Protein AF-L1I9X5-F1 (afdb_monomer)

Mean predicted aligned error: 17.19 Å

Radius of gyration: 23.38 Å; Cα contacts (8 Å, |Δi|>4): 121; chains: 1; bounding box: 49×60×62 Å

Solvent-accessible surface area (backbone atoms only — not comparable to full-atom values): 6586 Å² total; per-residue (Å²): 136,89,91,83,84,84,85,82,91,78,90,83,82,86,79,76,81,78,78,80,74,79,77,68,66,89,67,65,77,77,73,73,78,76,80,73,88,68,88,59,100,58,91,72,72,56,69,23,72,33,54,50,37,96,92,40,75,29,11,62,46,46,54,57,66,91,63,30,30,30,64,78,16,38,64,35,89,63,37,47,69,44,80,54,93,49,21,24,53,46,43,73,55,74,70,80,83,126

Structure (mmCIF, N/CA/C/O backbone):
data_AF-L1I9X5-F1
#
_entry.id   AF-L1I9X5-F1
#
loop_
_atom_site.group_PDB
_atom_site.id
_atom_site.type_symbol
_atom_site.label_atom_id
_atom_site.label_alt_id
_atom_site.label_comp_id
_atom_site.label_asym_id
_atom_site.label_entity_id
_atom_site.label_seq_id
_atom_site.pdbx_PDB_ins_code
_atom_site.Cartn_x
_atom_site.Cartn_y
_atom_site.Cartn_z
_atom_site.occupancy
_atom_site.B_iso_or_equiv
_atom_site.auth_seq_id
_atom_site.auth_comp_id
_atom_site.auth_asym_id
_atom_site.auth_atom_id
_atom_site.pdbx_PDB_model_num
ATOM 1 N N . MET A 1 1 ? -40.806 32.768 44.819 1.00 47.41 1 MET A N 1
ATOM 2 C CA . MET A 1 1 ? -40.162 31.439 44.839 1.00 47.41 1 MET A CA 1
ATOM 3 C C . MET A 1 1 ? -39.166 31.407 43.680 1.00 47.41 1 MET A C 1
ATOM 5 O O . MET A 1 1 ? -39.584 31.566 42.547 1.00 47.41 1 MET A O 1
ATOM 9 N N . THR A 1 2 ? -37.876 31.384 44.045 1.00 44.44 2 THR A N 1
ATOM 10 C CA . THR A 1 2 ? -36.617 31.175 43.283 1.00 44.44 2 THR A CA 1
ATOM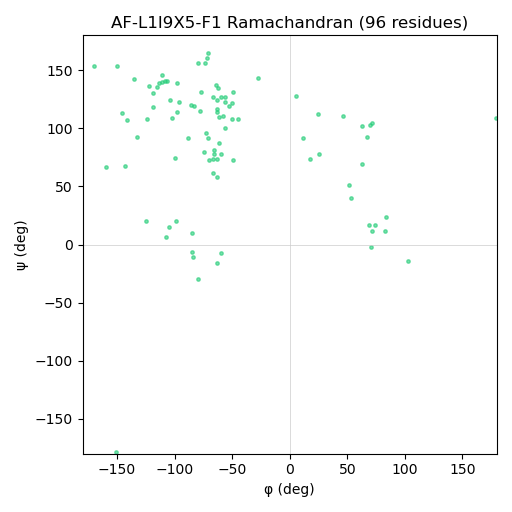 11 C C . THR A 1 2 ? -36.358 31.894 41.948 1.00 44.44 2 THR A C 1
ATOM 13 O O . THR A 1 2 ? -36.882 31.512 40.909 1.00 44.44 2 THR A O 1
ATOM 16 N N . GLY A 1 3 ? -35.397 32.827 41.972 1.00 42.06 3 GLY A N 1
ATOM 17 C CA . GLY A 1 3 ? -34.722 33.376 40.791 1.00 42.06 3 GLY A CA 1
ATOM 18 C C . GLY A 1 3 ? -33.374 34.019 41.147 1.00 42.06 3 GLY A C 1
ATOM 19 O O . GLY A 1 3 ? -33.226 35.230 41.069 1.00 42.06 3 GLY A O 1
ATOM 20 N N . LEU A 1 4 ? -32.411 33.209 41.587 1.00 59.03 4 LEU A N 1
ATOM 21 C CA . LEU A 1 4 ? -30.969 33.505 41.573 1.00 59.03 4 LEU A CA 1
ATOM 22 C C . LEU A 1 4 ? -30.389 32.394 40.672 1.00 59.03 4 LEU A C 1
ATOM 24 O O . LEU A 1 4 ? -30.792 31.248 40.837 1.00 59.03 4 LEU A O 1
ATOM 28 N N . THR A 1 5 ? -29.555 32.633 39.660 1.00 49.72 5 THR A N 1
ATOM 29 C CA . THR A 1 5 ? -28.151 33.033 39.802 1.00 49.72 5 THR A CA 1
ATOM 30 C C . THR A 1 5 ? -27.529 33.465 38.454 1.00 49.72 5 THR A C 1
ATOM 32 O O . THR A 1 5 ? -27.897 32.969 37.395 1.00 49.72 5 THR A O 1
ATOM 35 N N . SER A 1 6 ? -26.514 34.335 38.566 1.00 50.72 6 SER A N 1
ATOM 36 C CA . SER A 1 6 ? -25.302 34.485 37.728 1.00 50.72 6 SER A CA 1
ATOM 37 C C . SER A 1 6 ? -25.431 35.027 36.296 1.00 50.72 6 SER A C 1
ATOM 39 O O . SER A 1 6 ? -25.861 34.336 35.384 1.00 50.72 6 SER A O 1
ATOM 41 N N . SER A 1 7 ? -25.098 36.295 36.033 1.00 53.25 7 SER A N 1
ATOM 42 C CA . SER A 1 7 ? -23.752 36.921 36.010 1.00 53.25 7 SER A CA 1
ATOM 43 C C . SER A 1 7 ? -22.861 36.515 34.823 1.00 53.25 7 SER A C 1
ATOM 45 O O . SER A 1 7 ? -22.220 35.472 34.832 1.00 53.25 7 SER A O 1
ATOM 47 N N . SER A 1 8 ? -22.748 37.460 33.882 1.00 52.72 8 SER A N 1
ATOM 48 C CA . SER A 1 8 ? -21.502 37.966 33.278 1.00 52.72 8 SER A CA 1
ATOM 49 C C . SER A 1 8 ? -20.586 37.036 32.464 1.00 52.72 8 SER A C 1
ATOM 51 O O . SER A 1 8 ? -19.713 36.350 32.986 1.00 52.72 8 SER A O 1
ATOM 53 N N . SER A 1 9 ? -20.708 37.189 31.140 1.00 61.41 9 SER A N 1
ATOM 54 C CA . SER A 1 9 ? -19.649 37.356 30.129 1.00 61.41 9 SER A CA 1
ATOM 55 C C . SER A 1 9 ? -18.239 36.831 30.426 1.00 61.41 9 SER A C 1
ATOM 57 O O . SER A 1 9 ? -17.484 37.497 31.131 1.00 61.41 9 SER A O 1
ATOM 59 N N . ARG A 1 10 ? -17.802 35.792 29.692 1.00 59.19 10 ARG A N 1
ATOM 60 C CA . ARG A 1 10 ? -16.430 35.687 29.152 1.00 59.19 10 ARG A CA 1
ATOM 61 C C . ARG A 1 10 ? -16.438 34.982 27.787 1.00 59.19 10 ARG A C 1
ATOM 63 O O . ARG A 1 10 ? -16.809 33.823 27.676 1.00 59.19 10 ARG A O 1
ATOM 70 N N . PHE A 1 11 ? -16.082 35.759 26.763 1.00 50.59 11 PHE A N 1
ATOM 71 C CA . PHE A 1 11 ? -15.242 35.422 25.609 1.00 50.59 11 PHE A CA 1
ATOM 72 C C . PHE A 1 11 ? -14.797 33.956 25.496 1.00 50.59 11 PHE A C 1
ATOM 74 O O . PHE A 1 11 ? -14.199 33.469 26.436 1.00 50.59 11 PHE A O 1
ATOM 81 N N . PHE A 1 12 ? -15.021 33.310 24.343 1.00 48.09 12 PHE A N 1
ATOM 82 C CA . PHE A 1 12 ? -14.001 32.658 23.495 1.00 48.09 12 PHE A CA 1
ATOM 83 C C . PHE A 1 12 ? -14.678 32.000 22.262 1.00 48.09 12 PHE A C 1
ATOM 85 O O . PHE A 1 12 ? -15.355 30.986 22.357 1.00 48.09 12 PHE A O 1
ATOM 92 N N . LEU A 1 13 ? -14.457 32.608 21.086 1.00 59.03 13 LEU A N 1
ATOM 93 C CA . LEU A 1 13 ? -14.263 31.937 19.785 1.00 59.03 13 LEU A CA 1
ATOM 94 C C . LEU A 1 13 ? -15.415 31.090 19.187 1.00 59.03 13 LEU A C 1
ATOM 96 O O . LEU A 1 13 ? -15.269 29.898 18.956 1.00 59.03 13 LEU A O 1
ATOM 100 N N . TRP A 1 14 ? -16.508 31.727 18.748 1.00 49.06 14 TRP A N 1
ATOM 101 C CA . TRP A 1 14 ? -17.481 31.107 17.819 1.00 49.06 14 TRP A CA 1
ATOM 102 C C . TRP A 1 14 ? -17.118 31.229 16.320 1.00 49.06 14 TRP A C 1
ATOM 104 O O . TRP A 1 14 ? -17.948 30.957 15.448 1.00 49.06 14 TRP A O 1
ATOM 114 N N . LYS A 1 15 ? -15.902 31.683 15.977 1.00 53.12 15 LYS A N 1
ATOM 115 C CA . LYS A 1 15 ? -15.484 31.819 14.573 1.00 53.12 15 LYS A CA 1
ATOM 116 C C . LYS A 1 15 ? -15.110 30.441 14.010 1.00 53.12 15 LYS A C 1
ATOM 118 O O . LYS A 1 15 ? -14.143 29.833 14.441 1.00 53.12 15 LYS A O 1
ATOM 123 N N . THR A 1 16 ? -15.922 30.020 13.036 1.00 57.66 16 THR A N 1
ATOM 124 C CA . THR A 1 16 ? -15.806 28.863 12.128 1.00 57.66 16 THR A CA 1
ATOM 125 C C . THR A 1 16 ? -15.916 27.475 12.761 1.00 57.66 16 THR A C 1
ATOM 127 O O . THR A 1 16 ? -14.930 26.848 13.133 1.00 57.66 16 THR A O 1
ATOM 130 N N . ARG A 1 17 ? -17.152 26.955 12.775 1.00 56.81 17 ARG A N 1
ATOM 131 C CA . ARG A 1 17 ? -17.449 25.523 12.911 1.00 56.81 17 ARG A CA 1
ATOM 132 C C . ARG A 1 17 ? -16.716 24.753 11.794 1.00 56.81 17 ARG A C 1
ATOM 134 O O . ARG A 1 17 ? -16.976 25.061 10.627 1.00 56.81 17 ARG A O 1
ATOM 141 N N . PRO A 1 18 ? -15.847 23.769 12.084 1.00 54.34 18 PRO A N 1
ATOM 142 C CA . PRO A 1 18 ? -15.345 22.885 11.044 1.00 54.34 18 PRO A CA 1
ATOM 143 C C . PRO A 1 18 ? -16.514 22.100 10.436 1.00 54.34 18 PRO A C 1
ATOM 145 O O . PRO A 1 18 ? -17.409 21.616 11.135 1.00 54.34 18 PRO A O 1
ATOM 148 N N . ARG A 1 19 ? -16.525 22.037 9.100 1.00 53.03 19 ARG A N 1
ATOM 149 C CA . ARG A 1 19 ? -17.456 21.242 8.298 1.00 53.03 19 ARG A CA 1
ATOM 150 C C . ARG A 1 19 ? -17.474 19.810 8.823 1.00 53.03 19 ARG A C 1
ATOM 152 O O . ARG A 1 19 ? -16.442 19.157 8.820 1.00 53.03 19 ARG A O 1
ATOM 159 N N . LYS A 1 20 ? -18.666 19.356 9.215 1.00 49.59 20 LYS A N 1
ATOM 160 C CA . LYS A 1 20 ? -19.239 18.032 8.935 1.00 49.59 20 LYS A CA 1
ATOM 161 C C . LYS A 1 20 ? -18.192 16.997 8.483 1.00 49.59 20 LYS A C 1
ATOM 163 O O . LYS A 1 20 ? -18.142 16.629 7.313 1.00 49.59 20 LYS A O 1
ATOM 168 N N . VAL A 1 21 ? -17.373 16.519 9.421 1.00 52.12 21 VAL A N 1
ATOM 169 C CA . VAL A 1 21 ? -16.885 15.145 9.335 1.00 52.12 21 VAL A CA 1
ATOM 170 C C . VAL A 1 21 ? -18.150 14.320 9.446 1.00 52.12 21 VAL A C 1
ATOM 172 O O . VAL A 1 21 ? -18.871 14.409 10.440 1.00 52.12 21 VAL A O 1
ATOM 175 N N . SER A 1 22 ? -18.489 13.628 8.367 1.00 46.50 22 SER A N 1
ATOM 176 C CA . SER A 1 22 ? -19.570 12.663 8.354 1.00 46.50 22 SER A CA 1
ATOM 177 C C . SER A 1 22 ? -19.215 11.561 9.349 1.00 46.50 22 SER A C 1
ATOM 179 O O . SER A 1 22 ? -18.650 10.538 8.981 1.00 46.50 22 SER A O 1
ATOM 181 N N . ILE A 1 23 ? -19.577 11.764 10.615 1.00 56.34 23 ILE A N 1
ATOM 182 C CA . ILE A 1 23 ? -20.097 10.689 11.449 1.00 56.34 23 ILE A CA 1
ATOM 183 C C . ILE A 1 23 ? -21.350 10.197 10.730 1.00 56.34 23 ILE A C 1
ATOM 185 O O . ILE A 1 23 ? -22.470 10.627 11.001 1.00 56.34 23 ILE A O 1
ATOM 189 N N . VAL A 1 24 ? -21.138 9.401 9.679 1.00 53.72 24 VAL A N 1
ATOM 190 C CA . VAL A 1 24 ? -22.226 8.655 9.076 1.00 53.72 24 VAL A CA 1
ATOM 191 C C . VAL A 1 24 ? -22.798 7.842 10.219 1.00 53.72 24 VAL A C 1
ATOM 193 O O . VAL A 1 24 ? -22.076 7.187 10.973 1.00 53.72 24 VAL A O 1
ATOM 196 N N . SER A 1 25 ? -24.103 8.004 10.370 1.00 45.78 25 SER A N 1
ATOM 197 C CA . SER A 1 25 ? -25.004 7.135 11.087 1.00 45.78 25 SER A CA 1
ATOM 198 C C . SER A 1 25 ? -24.498 5.700 11.093 1.00 45.78 25 SER A C 1
ATOM 200 O O . SER A 1 25 ? -23.960 5.212 10.105 1.00 45.78 25 SER A O 1
ATOM 202 N N . THR A 1 26 ? -24.724 5.028 12.208 1.00 52.22 26 THR A N 1
ATOM 203 C CA . THR A 1 26 ? -24.695 3.579 12.378 1.00 52.22 26 THR A CA 1
ATOM 204 C C . THR A 1 26 ? -25.525 2.850 11.305 1.00 52.22 26 THR A C 1
ATOM 206 O O . THR A 1 26 ? -26.622 2.368 11.556 1.00 52.22 26 THR A O 1
ATOM 209 N N . SER A 1 27 ? -25.037 2.797 10.077 1.00 55.72 27 SER A N 1
ATOM 210 C CA . SER A 1 27 ? -24.849 1.555 9.358 1.00 55.72 27 SER A CA 1
ATOM 211 C C . SER A 1 27 ? -23.362 1.286 9.548 1.00 55.72 27 SER A C 1
ATOM 213 O O . SER A 1 27 ? -22.541 1.590 8.689 1.00 55.72 27 SER A O 1
ATOM 215 N N . SER A 1 28 ? -22.938 0.852 10.739 1.00 57.22 28 SER A N 1
ATOM 216 C CA . SER A 1 28 ? -22.904 -0.592 10.985 1.00 57.22 28 SER A CA 1
ATOM 217 C C . SER A 1 28 ? -22.764 -1.257 9.629 1.00 57.22 28 SER A C 1
ATOM 219 O O . SER A 1 28 ? -23.765 -1.660 9.033 1.00 57.22 28 SER A O 1
ATOM 221 N N . ALA A 1 29 ? -21.543 -1.242 9.080 1.00 59.53 29 ALA A N 1
ATOM 222 C CA . ALA A 1 29 ? -21.171 -2.306 8.177 1.00 59.53 29 ALA A CA 1
ATOM 223 C C . ALA A 1 29 ? -21.653 -3.546 8.912 1.00 59.53 29 ALA A C 1
ATOM 225 O O . ALA A 1 29 ? -21.220 -3.831 10.031 1.00 59.53 29 ALA A O 1
ATOM 226 N N . SER A 1 30 ? -22.722 -4.118 8.377 1.00 58.22 30 SER A N 1
ATOM 227 C CA . SER A 1 30 ? -23.282 -5.357 8.839 1.00 58.22 30 SER A CA 1
ATOM 228 C C . SER A 1 30 ? -22.208 -6.378 8.514 1.00 58.22 30 SER A C 1
ATOM 230 O O . SER A 1 30 ? -22.306 -7.096 7.523 1.00 58.22 30 SER A O 1
ATOM 232 N N . SER A 1 31 ? -21.160 -6.418 9.334 1.00 61.69 31 SER A N 1
ATOM 233 C CA . SER A 1 31 ? -20.359 -7.600 9.545 1.00 61.69 31 SER A CA 1
ATOM 234 C C . SER A 1 31 ? -21.327 -8.546 10.216 1.00 61.69 31 SER A C 1
ATOM 236 O O . SER A 1 31 ? -21.436 -8.603 11.437 1.00 61.69 31 SER A O 1
ATOM 238 N N . ASN A 1 32 ? -22.145 -9.184 9.383 1.00 59.66 32 ASN A N 1
ATOM 239 C CA . ASN A 1 32 ? -22.907 -10.343 9.762 1.00 59.66 32 ASN A CA 1
ATOM 240 C C . ASN A 1 32 ? -21.837 -11.310 10.255 1.00 59.66 32 ASN A C 1
ATOM 242 O O . ASN A 1 32 ? -21.066 -11.853 9.462 1.00 59.66 32 ASN A O 1
ATOM 246 N N . THR A 1 33 ? -21.691 -11.388 11.575 1.00 64.75 33 THR A N 1
ATOM 247 C CA . THR A 1 33 ? -20.756 -12.263 12.263 1.00 64.75 33 THR A CA 1
ATOM 248 C C . THR A 1 33 ? -21.267 -13.681 12.085 1.00 64.75 33 THR A C 1
ATOM 250 O O . THR A 1 33 ? -21.773 -14.301 13.017 1.00 64.75 33 THR A O 1
ATOM 253 N N . ASN A 1 34 ? -21.137 -14.210 10.873 1.00 63.44 34 ASN A N 1
ATOM 254 C CA . ASN A 1 34 ? -21.122 -15.640 10.651 1.00 63.44 34 ASN A CA 1
ATOM 255 C C . ASN A 1 34 ? -19.759 -16.116 11.135 1.00 63.44 34 ASN A C 1
ATOM 257 O O . ASN A 1 34 ? -18.801 -16.230 10.379 1.00 63.44 34 ASN A O 1
ATOM 261 N N . ASN A 1 35 ? -19.699 -16.249 12.458 1.00 68.44 35 ASN A N 1
ATOM 262 C CA . ASN A 1 35 ? -18.967 -17.251 13.200 1.00 68.44 35 ASN A CA 1
ATOM 263 C C . ASN A 1 35 ? -17.984 -18.069 12.348 1.00 68.44 35 ASN A C 1
ATOM 265 O O . ASN A 1 35 ? -18.326 -19.111 11.796 1.00 68.44 35 ASN A O 1
ATOM 269 N N . SER A 1 36 ? -16.747 -17.594 12.283 1.00 67.31 36 SER A N 1
ATOM 270 C CA . SER A 1 36 ? -15.600 -18.477 12.133 1.00 67.31 36 SER A CA 1
ATOM 271 C C . SER A 1 36 ? -14.465 -17.903 12.960 1.00 67.31 36 SER A C 1
ATOM 273 O O . SER A 1 36 ? -13.439 -17.447 12.463 1.00 67.31 36 SER A O 1
ATOM 275 N N . SER A 1 37 ? -14.670 -17.937 14.276 1.00 70.56 37 SER A N 1
ATOM 276 C CA . SER A 1 37 ? -13.577 -18.032 15.237 1.00 70.56 37 SER A CA 1
ATOM 277 C C . SER A 1 37 ? -12.917 -19.402 15.077 1.00 70.56 37 SER A C 1
ATOM 279 O O . SER A 1 37 ? -12.940 -20.227 15.985 1.00 70.56 37 SER A O 1
ATOM 281 N N . ASN A 1 38 ? -12.358 -19.677 13.900 1.00 58.81 38 ASN A N 1
ATOM 282 C CA . ASN A 1 38 ? -11.416 -20.761 13.754 1.00 58.81 38 ASN A CA 1
ATOM 283 C C . ASN A 1 38 ? -10.051 -20.160 14.052 1.00 58.81 38 ASN A C 1
ATOM 285 O O . ASN A 1 38 ? -9.398 -19.573 13.192 1.00 58.81 38 ASN A O 1
ATOM 289 N N . SER A 1 39 ? -9.686 -20.247 15.330 1.00 68.81 39 SER A N 1
ATOM 290 C CA . SER A 1 39 ? -8.337 -20.023 15.833 1.00 68.81 39 SER A CA 1
ATOM 291 C C . SER A 1 39 ? -7.422 -21.083 15.216 1.00 68.81 39 SER A C 1
ATOM 293 O O . SER A 1 39 ? -7.053 -22.077 15.830 1.00 68.81 39 SER A O 1
ATOM 295 N N . SER A 1 40 ? -7.126 -20.911 13.936 1.00 60.22 40 SER A N 1
ATOM 296 C CA . SER A 1 40 ? -6.020 -21.563 13.270 1.00 60.22 40 SER A CA 1
ATOM 297 C C . SER A 1 40 ? -4.899 -20.548 13.309 1.00 60.22 40 SER A C 1
ATOM 299 O O . SER A 1 40 ? -5.071 -19.419 12.860 1.00 60.22 40 SER A O 1
ATOM 301 N N . ASN A 1 41 ? -3.774 -20.940 13.892 1.00 58.00 41 ASN A N 1
ATOM 302 C CA . ASN A 1 41 ? -2.492 -20.248 13.846 1.00 58.00 41 ASN A CA 1
ATOM 303 C C . ASN A 1 41 ? -1.963 -20.188 12.396 1.00 58.00 41 ASN A C 1
ATOM 305 O O . ASN A 1 41 ? -0.919 -20.735 12.050 1.00 58.00 41 ASN A O 1
ATOM 309 N N . THR A 1 42 ? -2.762 -19.601 11.520 1.00 51.31 42 THR A N 1
ATOM 310 C CA . THR A 1 42 ? -2.465 -19.248 10.151 1.00 51.31 42 THR A CA 1
ATOM 311 C C . THR A 1 42 ? -2.258 -17.753 10.217 1.00 51.31 42 THR A C 1
ATOM 313 O O . THR A 1 42 ? -3.107 -17.041 10.741 1.00 51.31 42 THR A O 1
ATOM 316 N N . LEU A 1 43 ? -1.107 -17.284 9.758 1.00 60.41 43 LEU A N 1
ATOM 317 C CA . LEU A 1 43 ? -0.805 -15.866 9.616 1.00 60.41 43 LEU A CA 1
ATOM 318 C C . LEU A 1 43 ? -1.722 -15.295 8.526 1.00 60.41 43 LEU A C 1
ATOM 320 O O . LEU A 1 43 ? -1.308 -15.126 7.383 1.00 60.41 43 LEU A O 1
ATOM 324 N N . ILE A 1 44 ? -3.004 -15.129 8.846 1.00 65.00 44 ILE A N 1
ATOM 325 C CA . ILE A 1 44 ? -3.987 -14.508 7.971 1.00 65.00 44 ILE A CA 1
ATOM 326 C C . ILE A 1 44 ? -3.630 -13.030 7.998 1.00 65.00 44 ILE A C 1
ATOM 328 O O . ILE A 1 44 ? -3.962 -12.332 8.949 1.00 65.00 44 ILE A O 1
ATOM 332 N N . SER A 1 45 ? -2.856 -12.597 7.010 1.00 76.81 45 SER A N 1
ATOM 333 C CA . SER A 1 45 ? -2.620 -11.184 6.757 1.00 76.81 45 SER A CA 1
ATOM 334 C C . SER A 1 45 ? -3.965 -10.555 6.397 1.00 76.81 45 SER A C 1
ATOM 336 O O . SER A 1 45 ? -4.620 -11.009 5.448 1.00 76.81 45 SER A O 1
ATOM 338 N N . VAL A 1 46 ? -4.436 -9.625 7.226 1.00 85.69 46 VAL A N 1
ATOM 339 C CA . VAL A 1 46 ? -5.733 -8.976 7.049 1.00 85.69 46 VAL A CA 1
ATOM 340 C C . VAL A 1 46 ? -5.490 -7.601 6.465 1.00 85.69 46 VAL A C 1
ATOM 342 O O . VAL A 1 46 ? -5.081 -6.694 7.171 1.00 85.69 46 VAL A O 1
ATOM 345 N N . CYS A 1 47 ? -5.852 -7.439 5.199 1.00 88.50 47 CYS A N 1
ATOM 346 C CA . CYS A 1 47 ? -5.641 -6.174 4.527 1.00 88.50 47 CYS A CA 1
ATOM 347 C C . CYS A 1 47 ? -6.442 -5.033 5.170 1.00 88.50 47 CYS A C 1
ATOM 349 O O . CYS A 1 47 ? -7.675 -5.104 5.258 1.00 88.50 47 CYS A O 1
ATOM 351 N N . GLY A 1 48 ? -5.742 -3.970 5.561 1.00 86.00 48 GLY A N 1
ATOM 352 C CA . GLY A 1 48 ? -6.320 -2.780 6.170 1.00 86.00 48 GLY A CA 1
ATOM 353 C C . GLY A 1 48 ? -6.541 -2.917 7.673 1.00 86.00 48 GLY A C 1
ATOM 354 O O . GLY A 1 48 ? -7.410 -2.234 8.220 1.00 86.00 48 GLY A O 1
ATOM 355 N N . ASP A 1 49 ? -5.800 -3.804 8.341 1.00 88.06 49 ASP A N 1
ATOM 356 C CA . ASP A 1 49 ? -5.803 -3.934 9.801 1.00 88.06 49 ASP A CA 1
ATOM 357 C C . ASP A 1 49 ? -4.835 -2.951 10.491 1.00 88.06 49 ASP A C 1
ATOM 359 O O . ASP A 1 49 ? -4.864 -2.798 11.717 1.00 88.06 49 ASP A O 1
ATOM 363 N N . GLY A 1 50 ? -4.036 -2.221 9.705 1.00 87.81 50 GLY A N 1
ATOM 364 C CA . GLY A 1 50 ? -3.030 -1.274 10.173 1.00 87.81 50 GLY A CA 1
ATOM 365 C C . GLY A 1 50 ? -1.712 -1.941 10.562 1.00 87.81 50 GLY A C 1
ATOM 366 O O . GLY A 1 50 ? -0.885 -1.293 11.210 1.00 87.81 50 GLY A O 1
ATOM 367 N N . ILE A 1 51 ? -1.528 -3.219 10.216 1.00 88.56 51 ILE A N 1
ATOM 368 C CA . ILE A 1 51 ? -0.373 -4.046 10.554 1.00 88.56 51 ILE A CA 1
ATOM 369 C C . ILE A 1 51 ? 0.103 -4.772 9.293 1.00 88.56 51 ILE A C 1
ATOM 371 O O . ILE A 1 51 ? -0.267 -5.906 9.001 1.00 88.56 51 ILE A O 1
ATOM 375 N N . LYS A 1 52 ? 1.051 -4.157 8.586 1.00 89.00 52 LYS A N 1
ATOM 376 C CA . LYS A 1 52 ? 1.668 -4.748 7.402 1.00 89.00 52 LYS A CA 1
ATOM 377 C C . LYS A 1 52 ? 2.324 -6.086 7.732 1.00 89.00 52 LYS A C 1
ATOM 379 O O . LYS A 1 52 ? 3.396 -6.152 8.349 1.00 89.00 52 LYS A O 1
ATOM 384 N N . SER A 1 53 ? 1.722 -7.149 7.218 1.00 87.44 53 SER A N 1
ATOM 385 C CA . SER A 1 53 ? 2.291 -8.488 7.253 1.00 87.44 53 SER A CA 1
ATOM 386 C C . SER A 1 53 ? 3.340 -8.672 6.148 1.00 87.44 53 SER A C 1
ATOM 388 O O . SER A 1 53 ? 3.286 -8.013 5.111 1.00 87.44 53 SER A O 1
ATOM 390 N N . PRO A 1 54 ? 4.293 -9.613 6.288 1.00 84.38 54 PRO A N 1
ATOM 391 C CA . PRO A 1 54 ? 5.271 -9.907 5.232 1.00 84.38 54 PRO A CA 1
ATOM 392 C C . PRO A 1 54 ? 4.640 -10.438 3.930 1.00 84.38 54 PRO A C 1
ATOM 394 O O . PRO A 1 54 ? 5.303 -10.461 2.895 1.00 84.38 54 PRO A O 1
ATOM 397 N N . SER A 1 55 ? 3.381 -10.880 3.979 1.00 85.56 55 SER A N 1
ATOM 398 C CA . SER A 1 55 ? 2.601 -11.320 2.817 1.00 85.56 55 SER A CA 1
ATOM 399 C C . SER A 1 55 ? 1.914 -10.171 2.065 1.00 85.56 55 SER A C 1
ATOM 401 O O . SER A 1 55 ? 1.440 -10.389 0.953 1.00 85.56 55 SER A O 1
ATOM 403 N N . GLU A 1 56 ? 1.886 -8.961 2.630 1.00 90.75 56 GLU A N 1
ATOM 404 C CA . GLU A 1 56 ? 1.237 -7.774 2.063 1.00 90.75 56 GLU A CA 1
ATOM 405 C C . GLU A 1 56 ? 2.280 -6.780 1.541 1.00 90.75 56 GLU A C 1
ATOM 407 O O . GLU A 1 56 ? 3.337 -6.571 2.142 1.00 90.75 56 GLU A O 1
ATOM 412 N N . ALA A 1 57 ? 2.000 -6.142 0.400 1.00 91.00 57 ALA A N 1
ATOM 413 C CA . ALA A 1 57 ? 2.918 -5.149 -0.160 1.00 91.00 57 ALA A CA 1
ATOM 414 C C . ALA A 1 57 ? 2.784 -3.784 0.538 1.00 91.00 57 ALA A C 1
ATOM 416 O O . ALA A 1 57 ? 3.764 -3.041 0.632 1.00 91.00 57 ALA A O 1
ATOM 417 N N . CYS A 1 58 ? 1.586 -3.470 1.029 1.00 92.44 58 CYS A N 1
ATOM 418 C CA . CYS A 1 58 ? 1.246 -2.294 1.824 1.00 92.44 58 CYS A CA 1
ATOM 419 C C . CYS A 1 58 ? 0.088 -2.636 2.770 1.00 92.44 58 CYS A C 1
ATOM 421 O O . CYS A 1 58 ? -0.705 -3.510 2.440 1.00 92.44 58 CYS A O 1
ATOM 423 N N . ASP A 1 59 ? -0.016 -1.934 3.895 1.00 93.25 59 ASP A N 1
ATOM 424 C CA . ASP A 1 59 ? -1.230 -1.885 4.719 1.00 93.25 59 ASP A CA 1
ATOM 425 C C . ASP A 1 59 ? -1.412 -0.462 5.252 1.00 93.25 59 ASP A C 1
ATOM 427 O O . ASP A 1 59 ? -0.642 -0.030 6.102 1.00 93.25 59 ASP A O 1
ATOM 431 N N . ASP A 1 60 ? -2.378 0.297 4.746 1.00 88.38 60 ASP A N 1
ATOM 432 C CA . ASP A 1 60 ? -2.614 1.688 5.151 1.00 88.38 60 ASP A CA 1
ATOM 433 C C . ASP A 1 60 ? -3.754 1.835 6.181 1.00 88.38 60 ASP A C 1
ATOM 435 O O . ASP A 1 60 ? -4.320 2.919 6.373 1.00 88.38 60 ASP A O 1
ATOM 439 N N . GLY A 1 61 ? -4.093 0.740 6.872 1.00 89.12 61 GLY A N 1
ATOM 440 C CA . GLY A 1 61 ? -5.157 0.685 7.872 1.00 89.12 61 GLY A CA 1
ATOM 441 C C . GLY A 1 61 ? -6.565 0.776 7.294 1.00 89.12 61 GLY A C 1
ATOM 442 O O . GLY A 1 61 ? -7.522 1.006 8.041 1.00 89.12 61 GLY A O 1
ATOM 443 N N . ASN A 1 62 ? -6.716 0.660 5.972 1.00 87.88 62 ASN A N 1
ATOM 444 C CA . ASN A 1 62 ? -8.014 0.592 5.331 1.00 87.88 62 ASN A CA 1
ATOM 445 C C . ASN A 1 62 ? -7.962 -0.228 4.019 1.00 87.88 62 ASN A C 1
ATOM 447 O O . ASN A 1 62 ? -6.961 -0.844 3.688 1.00 87.88 62 ASN A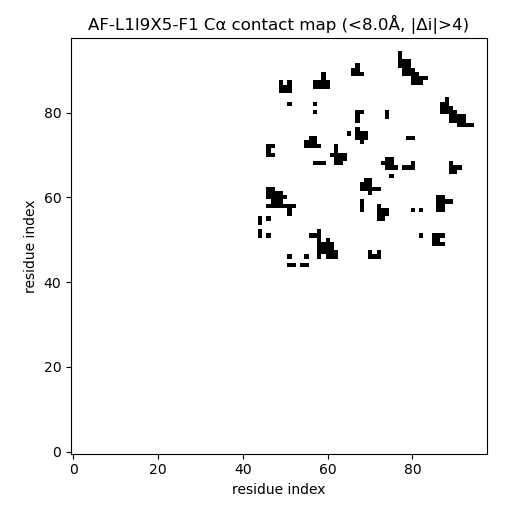 O 1
ATOM 451 N N . THR A 1 63 ? -9.093 -0.342 3.320 1.00 88.56 63 THR A N 1
ATOM 452 C CA . THR A 1 63 ? -9.214 -1.105 2.056 1.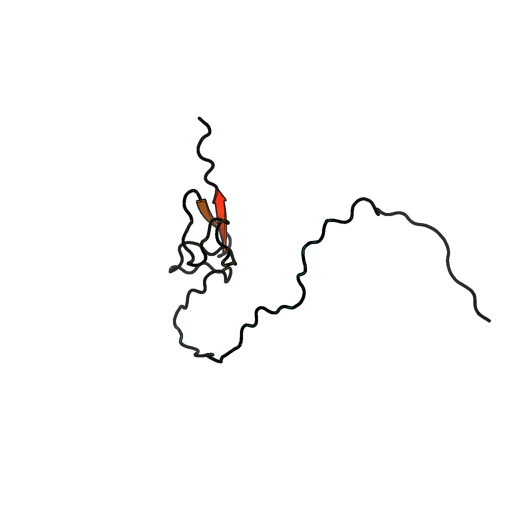00 88.56 63 THR A CA 1
ATOM 453 C C . THR A 1 63 ? -9.761 -0.244 0.917 1.00 88.56 63 THR A C 1
ATOM 455 O O . THR A 1 63 ? -10.346 -0.752 -0.047 1.00 88.56 63 THR A O 1
ATOM 458 N N . ARG A 1 64 ? -9.655 1.084 1.039 1.00 87.00 64 ARG A N 1
ATOM 459 C CA . ARG A 1 64 ? -10.142 2.013 0.024 1.00 87.00 64 ARG A CA 1
ATOM 460 C C . ARG A 1 64 ? -9.154 2.035 -1.135 1.00 87.00 64 ARG A C 1
ATOM 462 O O . ARG A 1 64 ? -7.972 2.197 -0.925 1.00 87.00 64 ARG A O 1
ATOM 469 N N . PRO A 1 65 ? -9.628 1.907 -2.379 1.00 87.56 65 PRO A N 1
ATOM 470 C CA . PRO A 1 65 ? -8.758 2.120 -3.524 1.00 87.56 65 PRO A CA 1
ATOM 471 C C . PRO A 1 65 ? -8.429 3.614 -3.685 1.00 87.56 65 PRO A C 1
ATOM 473 O O . PRO A 1 65 ? -9.211 4.481 -3.280 1.00 87.56 65 PRO A O 1
ATOM 476 N N . TYR A 1 66 ? -7.348 3.900 -4.411 1.00 86.00 66 TYR A N 1
ATOM 477 C CA . TYR A 1 66 ? -6.887 5.231 -4.827 1.00 86.00 66 TYR A CA 1
ATOM 478 C C . TYR A 1 66 ? -6.243 6.116 -3.746 1.00 86.00 66 TYR A C 1
ATOM 480 O O . TYR A 1 66 ? -6.098 7.324 -3.962 1.00 86.00 66 TYR A O 1
ATOM 488 N N . ASP A 1 67 ? -5.827 5.552 -2.615 1.00 85.00 67 ASP A N 1
ATOM 489 C CA . ASP A 1 67 ? -4.972 6.190 -1.599 1.00 85.00 67 ASP A CA 1
ATOM 490 C C . ASP A 1 67 ? -3.537 5.627 -1.579 1.00 85.00 67 ASP A C 1
ATOM 492 O O . ASP A 1 67 ? -2.709 6.025 -0.755 1.00 85.00 67 ASP A O 1
ATOM 496 N N . GLY 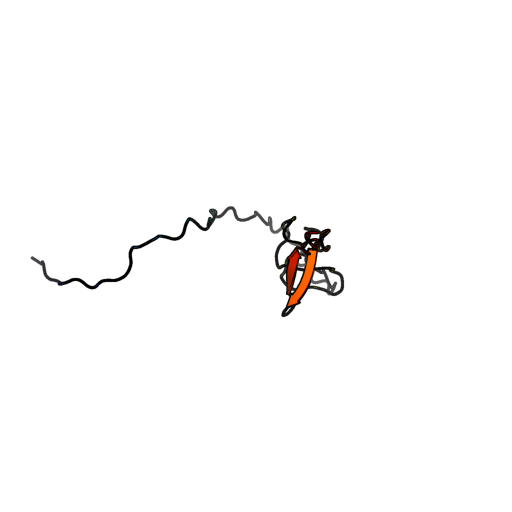A 1 68 ? -3.214 4.764 -2.546 1.00 88.12 68 GLY A N 1
ATOM 497 C CA . GLY A 1 68 ? -1.904 4.161 -2.730 1.00 88.12 68 GLY A CA 1
ATOM 498 C C . GLY A 1 68 ? -1.783 2.723 -2.252 1.00 88.12 68 GLY A C 1
ATOM 499 O O . GLY A 1 68 ? -0.837 2.055 -2.685 1.00 88.12 68 GLY A O 1
ATOM 500 N N . CYS A 1 69 ? -2.738 2.227 -1.461 1.00 93.69 69 CYS A N 1
ATOM 501 C CA . CYS A 1 69 ? -2.852 0.813 -1.136 1.00 93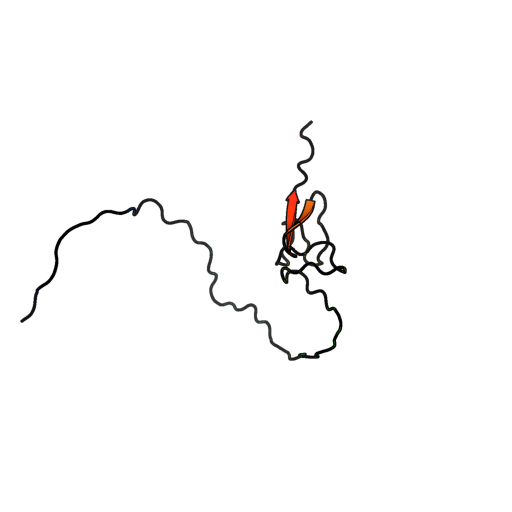.69 69 CYS A CA 1
ATOM 502 C C . CYS A 1 69 ? -4.190 0.267 -1.642 1.00 93.69 69 CYS A C 1
ATOM 504 O O . CYS A 1 69 ? -5.261 0.722 -1.271 1.00 93.69 69 CYS A O 1
ATOM 506 N N . SER A 1 70 ? -4.154 -0.701 -2.556 1.00 90.88 70 SER A N 1
ATOM 507 C CA . SER A 1 70 ? -5.395 -1.262 -3.090 1.00 90.88 70 SER A CA 1
ATOM 508 C C . SER A 1 70 ? -6.116 -2.113 -2.039 1.00 90.88 70 SER A C 1
ATOM 510 O O . SER A 1 70 ? -5.507 -2.616 -1.099 1.00 90.88 70 SER A O 1
ATOM 512 N N . SER A 1 71 ? -7.392 -2.426 -2.276 1.00 87.8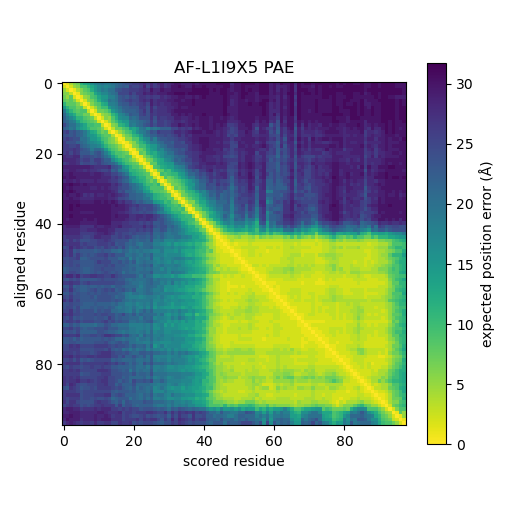1 71 SER A N 1
ATOM 513 C CA . SER A 1 71 ? -8.161 -3.375 -1.451 1.00 87.81 71 SER A CA 1
ATOM 514 C C . SER A 1 71 ? -7.589 -4.801 -1.398 1.00 87.81 71 SER A C 1
ATOM 516 O O . SER A 1 71 ? -8.097 -5.640 -0.660 1.00 87.81 71 SER A O 1
ATOM 518 N N . ASN A 1 72 ? -6.562 -5.094 -2.201 1.00 88.31 72 ASN A N 1
ATOM 519 C CA . ASN A 1 72 ? -5.827 -6.357 -2.202 1.00 88.31 72 ASN A CA 1
ATOM 520 C C . ASN A 1 72 ? -4.442 -6.213 -1.541 1.00 88.31 72 ASN A C 1
ATOM 522 O O . ASN A 1 72 ? -3.582 -7.064 -1.756 1.00 88.31 72 ASN A O 1
ATOM 526 N N . CYS A 1 73 ? -4.197 -5.122 -0.806 1.00 92.12 73 CYS A N 1
ATOM 527 C CA . CYS A 1 73 ? -2.923 -4.798 -0.163 1.00 92.12 73 CYS A CA 1
ATOM 528 C C . CYS A 1 73 ? -1.732 -4.823 -1.127 1.00 92.12 73 CYS A C 1
ATOM 530 O O . CYS A 1 73 ? -0.626 -5.290 -0.830 1.00 92.12 73 CYS A O 1
ATOM 532 N N . THR A 1 74 ? -1.984 -4.299 -2.331 1.00 93.00 74 THR A N 1
ATOM 533 C CA . THR A 1 74 ? -0.978 -4.072 -3.367 1.00 93.00 74 THR A CA 1
ATOM 534 C C . THR A 1 74 ? -0.751 -2.582 -3.566 1.00 93.00 74 THR A C 1
ATOM 536 O O . THR A 1 74 ? -1.697 -1.795 -3.576 1.00 93.00 74 THR A O 1
ATOM 539 N N . ILE A 1 75 ? 0.512 -2.196 -3.755 1.00 91.69 75 ILE A N 1
ATOM 540 C CA . ILE A 1 75 ? 0.873 -0.801 -4.014 1.00 91.69 75 ILE A CA 1
ATOM 541 C C . ILE A 1 75 ? 0.313 -0.389 -5.375 1.00 91.69 75 ILE A C 1
ATOM 543 O O . ILE A 1 75 ? 0.564 -1.036 -6.397 1.00 91.69 75 ILE A O 1
ATOM 547 N N . GLU A 1 76 ? -0.427 0.711 -5.392 1.00 90.38 76 GLU A N 1
ATOM 548 C CA . GLU A 1 76 ? -1.005 1.239 -6.617 1.00 90.38 76 GLU A CA 1
ATOM 549 C C . GLU A 1 76 ? 0.050 1.902 -7.517 1.00 90.38 76 GLU A C 1
ATOM 551 O O . GLU A 1 76 ? 1.108 2.374 -7.090 1.00 90.38 76 GLU A O 1
ATOM 556 N N . ARG A 1 77 ? -0.232 1.969 -8.821 1.00 89.88 77 ARG A N 1
ATOM 557 C CA . ARG A 1 77 ? 0.707 2.562 -9.781 1.00 89.88 77 ARG A CA 1
ATOM 558 C C . ARG A 1 77 ? 0.900 4.053 -9.489 1.00 89.88 77 ARG A C 1
ATOM 560 O O . ARG A 1 77 ? -0.076 4.771 -9.320 1.00 89.88 77 ARG A O 1
ATOM 567 N N . LEU A 1 78 ? 2.152 4.520 -9.553 1.00 89.25 78 LEU A N 1
ATOM 568 C CA . LEU A 1 78 ? 2.560 5.900 -9.229 1.00 89.25 78 LEU A CA 1
ATOM 569 C C . LEU A 1 78 ? 2.448 6.255 -7.740 1.00 89.25 78 LEU A C 1
ATOM 571 O O . LEU A 1 78 ? 2.533 7.431 -7.394 1.00 89.25 78 LEU A O 1
ATOM 575 N N . TRP A 1 79 ? 2.340 5.263 -6.860 1.00 91.81 79 TRP A N 1
ATOM 576 C CA . TRP A 1 79 ? 2.418 5.452 -5.418 1.00 91.81 79 TRP A CA 1
ATOM 577 C C . TRP A 1 79 ? 3.700 4.838 -4.864 1.00 91.81 79 TRP A C 1
ATOM 579 O O . TRP A 1 79 ? 4.200 3.830 -5.365 1.00 91.81 79 TRP A O 1
ATOM 589 N N . ARG A 1 80 ? 4.259 5.471 -3.832 1.00 90.81 80 ARG A N 1
ATOM 590 C CA . ARG A 1 80 ? 5.270 4.861 -2.963 1.00 90.81 80 ARG A CA 1
ATOM 591 C C . ARG A 1 80 ? 4.672 4.745 -1.571 1.00 90.81 80 A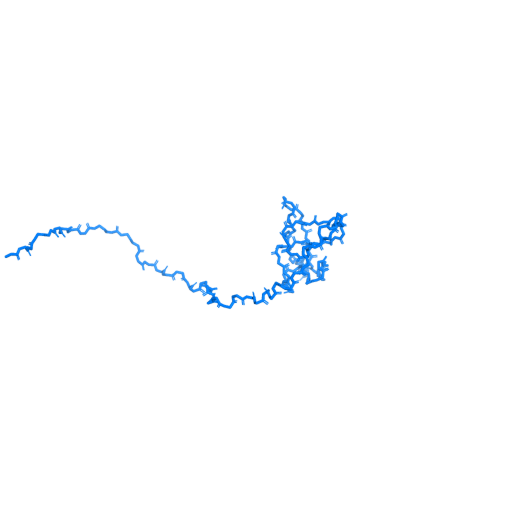RG A C 1
ATOM 593 O O . ARG A 1 80 ? 4.104 5.720 -1.083 1.00 90.81 80 ARG A O 1
ATOM 600 N N . CYS A 1 81 ? 4.852 3.601 -0.933 1.00 91.62 81 CYS A N 1
ATOM 601 C CA . CYS A 1 81 ? 4.431 3.385 0.443 1.00 91.62 81 CYS A CA 1
ATOM 602 C C . CYS A 1 81 ? 5.665 3.184 1.323 1.00 91.62 81 CYS A C 1
ATOM 604 O O . CYS A 1 81 ? 6.637 2.557 0.897 1.00 91.62 81 CYS A O 1
ATOM 606 N N . ALA A 1 82 ? 5.650 3.771 2.517 1.00 91.31 82 ALA A N 1
ATOM 607 C CA . ALA A 1 82 ? 6.708 3.637 3.511 1.00 91.31 82 ALA A CA 1
ATOM 608 C C . ALA A 1 82 ? 6.125 3.088 4.811 1.00 91.31 82 ALA A C 1
ATOM 610 O O . ALA A 1 82 ? 5.075 3.547 5.252 1.00 91.31 82 ALA A O 1
ATOM 611 N N . ASP A 1 83 ? 6.819 2.136 5.425 1.00 90.62 83 ASP A N 1
ATOM 612 C CA . ASP A 1 83 ? 6.362 1.496 6.655 1.00 90.62 83 ASP A CA 1
ATOM 613 C C . ASP A 1 83 ? 6.744 2.363 7.863 1.00 90.62 83 ASP A C 1
ATOM 615 O O . ASP A 1 83 ? 7.920 2.628 8.121 1.00 90.62 83 ASP A O 1
ATOM 619 N N . VAL A 1 84 ? 5.747 2.816 8.612 1.00 88.44 84 VAL A N 1
ATOM 620 C CA . VAL A 1 84 ? 5.876 3.639 9.812 1.00 88.44 84 VAL A CA 1
ATOM 621 C C . VAL A 1 84 ? 5.162 2.906 10.936 1.00 88.44 84 VAL A C 1
ATOM 623 O O . VAL A 1 84 ? 3.946 2.852 10.952 1.00 88.44 84 VAL A O 1
ATOM 626 N N . ASN A 1 85 ? 5.895 2.336 11.893 1.00 85.88 85 ASN A N 1
ATOM 627 C CA . ASN A 1 85 ? 5.292 1.651 13.046 1.00 85.88 85 ASN A CA 1
ATOM 628 C C . ASN A 1 85 ? 4.226 0.599 12.656 1.00 85.88 85 ASN A C 1
ATOM 630 O O . ASN A 1 85 ? 3.112 0.624 13.166 1.00 85.88 85 ASN A O 1
ATOM 634 N N . GLN A 1 86 ? 4.589 -0.303 11.739 1.00 83.75 86 GLN A N 1
ATOM 635 C CA . GLN A 1 86 ? 3.736 -1.373 11.194 1.00 83.75 86 GLN A CA 1
ATOM 636 C C . GLN A 1 86 ? 2.597 -0.924 10.264 1.00 83.75 86 GLN A C 1
ATOM 638 O O . GLN A 1 86 ? 1.970 -1.793 9.681 1.00 83.75 86 GLN A O 1
ATOM 643 N N . ILE A 1 87 ? 2.397 0.374 10.013 1.00 87.69 87 ILE A N 1
ATOM 644 C CA . ILE A 1 87 ? 1.442 0.868 9.007 1.00 87.69 87 ILE A CA 1
ATOM 645 C C . ILE A 1 87 ? 2.172 1.456 7.792 1.00 87.69 87 ILE A C 1
ATOM 647 O O . ILE A 1 87 ? 3.194 2.125 7.922 1.00 87.69 87 ILE A O 1
ATOM 651 N N . SER A 1 88 ? 1.673 1.218 6.589 1.00 90.19 88 SER A N 1
ATOM 652 C CA . SER A 1 88 ? 2.166 1.794 5.343 1.00 90.19 88 SER A CA 1
ATOM 653 C C . SER A 1 88 ? 1.529 3.158 5.085 1.00 90.19 88 SER A C 1
ATOM 655 O O . SER A 1 88 ? 0.326 3.288 4.905 1.00 90.19 88 SER A O 1
ATOM 657 N N . VAL A 1 89 ? 2.357 4.196 4.999 1.00 89.94 89 VAL A N 1
ATOM 658 C CA . VAL A 1 89 ? 1.937 5.537 4.579 1.00 89.94 89 VAL A CA 1
ATOM 659 C C . VAL A 1 89 ? 2.271 5.715 3.104 1.00 89.94 89 VAL A C 1
ATOM 661 O O . VAL A 1 89 ? 3.448 5.736 2.725 1.00 89.94 89 VAL A O 1
ATOM 664 N N . CYS A 1 90 ? 1.243 5.851 2.269 1.00 90.75 90 CYS A N 1
ATOM 665 C CA . CYS A 1 90 ? 1.390 5.970 0.824 1.00 90.75 90 CYS A CA 1
ATOM 666 C C . CYS A 1 90 ? 1.343 7.431 0.351 1.00 90.75 90 CYS A C 1
ATOM 668 O O . CYS A 1 90 ? 0.569 8.257 0.832 1.00 90.75 90 CYS A O 1
ATOM 670 N N . GLN A 1 91 ? 2.213 7.772 -0.599 1.00 90.06 91 GLN A N 1
ATOM 671 C CA . GLN A 1 91 ? 2.273 9.092 -1.225 1.00 90.06 91 GLN A CA 1
ATOM 672 C C . GLN A 1 91 ? 2.428 8.954 -2.742 1.00 90.06 91 GLN A C 1
ATOM 674 O O . GLN A 1 91 ? 3.161 8.087 -3.232 1.00 90.06 91 GLN A O 1
ATOM 679 N N . LEU A 1 92 ? 1.775 9.846 -3.487 1.00 89.31 92 LEU A N 1
ATOM 680 C CA . LEU A 1 92 ? 1.948 9.947 -4.931 1.00 89.31 92 LEU A CA 1
ATOM 681 C C . LEU A 1 92 ? 3.410 10.260 -5.252 1.00 89.31 92 LEU A C 1
ATOM 683 O O . LEU A 1 92 ? 4.002 11.228 -4.765 1.00 89.31 92 LEU A O 1
ATOM 687 N N . ILE A 1 93 ? 3.995 9.444 -6.117 1.00 86.50 93 ILE A N 1
ATOM 688 C CA . ILE A 1 93 ? 5.240 9.772 -6.788 1.00 86.50 93 ILE A CA 1
ATOM 689 C C . ILE A 1 93 ? 4.861 10.869 -7.776 1.00 86.50 93 ILE A C 1
ATOM 691 O O . ILE A 1 93 ? 4.412 10.581 -8.883 1.00 86.50 93 ILE A O 1
ATOM 695 N N . SER A 1 94 ? 4.979 12.133 -7.356 1.00 72.81 94 SER A N 1
ATOM 696 C CA . SER A 1 94 ? 4.888 13.264 -8.275 1.00 72.81 94 SER A CA 1
ATOM 697 C C . SER A 1 94 ? 5.826 12.974 -9.438 1.00 72.81 94 SER A C 1
ATOM 699 O O . SER A 1 94 ? 7.047 12.983 -9.265 1.00 72.81 94 SER A O 1
ATOM 701 N N . LEU A 1 95 ? 5.251 12.661 -10.604 1.00 66.56 95 LEU A N 1
ATOM 702 C CA . LEU A 1 95 ? 5.993 12.625 -11.855 1.00 66.56 95 LEU A CA 1
ATOM 703 C C . LEU A 1 95 ? 6.764 13.947 -11.918 1.00 66.56 95 LEU A C 1
ATOM 705 O O . LEU A 1 95 ? 6.159 14.989 -11.628 1.00 66.56 95 LEU A O 1
ATOM 709 N N . PRO A 1 96 ? 8.076 13.936 -12.210 1.00 71.62 96 PRO A N 1
ATOM 710 C CA . PRO A 1 96 ? 8.800 15.184 -12.366 1.00 71.62 96 PRO A CA 1
ATOM 711 C C . PRO A 1 96 ? 8.031 16.021 -13.391 1.00 71.62 96 PRO A C 1
ATOM 713 O O . PRO A 1 96 ? 7.787 15.569 -14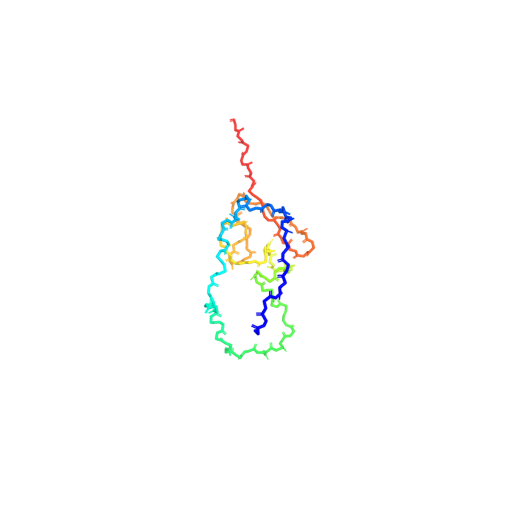.510 1.00 71.62 96 PRO A O 1
ATOM 716 N N . ARG A 1 97 ? 7.555 17.202 -12.974 1.00 63.16 97 ARG A N 1
ATOM 717 C CA . ARG A 1 97 ? 7.082 18.209 -13.923 1.00 63.16 97 ARG A CA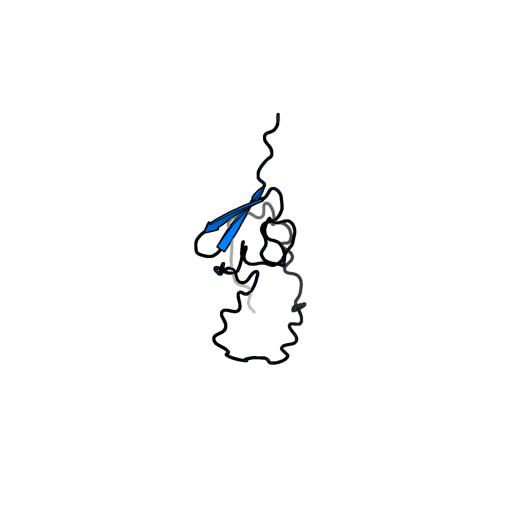 1
ATOM 718 C C . ARG A 1 97 ? 8.302 18.552 -14.772 1.00 63.16 97 ARG A C 1
ATOM 720 O O . ARG A 1 97 ? 9.266 19.083 -14.225 1.00 63.16 97 ARG A O 1
ATOM 727 N N . PHE A 1 98 ? 8.276 18.135 -16.035 1.00 63.88 98 PHE A N 1
ATOM 728 C CA . PHE A 1 98 ? 9.235 18.567 -17.046 1.00 63.88 98 PHE A CA 1
ATOM 729 C C . PHE A 1 98 ? 9.077 20.065 -17.305 1.00 63.88 98 PHE A C 1
ATOM 731 O O . PHE A 1 98 ? 7.916 20.542 -17.260 1.00 63.88 98 PHE A O 1
#

Nearest PDB structures (foldseek):
  8a7d-assembly1_C  TM=8.822E-01  e=8.500E-03  Homo sapiens
  7ufg-assembly1_A  TM=8.402E-01  e=7.929E-03  Homo sapiens
  8d8o-assembly1_B  TM=8.497E-01  e=2.096E-02  Homo sapiens
  7ufg-assembly1_B  TM=8.268E-01  e=1.481E-02  Homo sapiens

Organism: Guillardia theta (strain CCMP2712) (NCBI:txid905079)

Foldseek 3Di:
DDDDDDDDDDDDDPPDDPDDPPPPPPPPPPPVPPDDPVPDPDPPPDALCQADDPVAPFHQNHQDPPQQQHVRRDGDPQKDWDADPRHTHIDGNPDPPD

pLDDT: mean 73.0, std 16.72, range [42.06, 93.69]

Sequence (98 aa):
MTGLTSSSSRFFLWKTRPRKVSIVSTSSASSNTNNSSNSSNTLISVCGDGIKSPSEACDDGNTRPYDGCSSNCTIERLWRCADVNQISVCQLISLPRF

Secondary structure (DSSP, 8-state):
--------------S-PPP---------------------------TTSS---TT-S---SS--TTSSB-TTS-BPTTEEEEEETTEEEEEE------

InterPro domains:
  IPR011936 Myxococcus cysteine-rich repeat [PF13948] (39-73)
  IPR011936 Myxococcus cysteine-rich repeat [TIGR02232] (46-81)